Protein AF-A0A920BFL9-F1 (afdb_monomer_lite)

Structure (mmCIF, N/CA/C/O backbone):
data_AF-A0A920BFL9-F1
#
_entry.id   AF-A0A920BFL9-F1
#
loop_
_atom_site.group_PDB
_atom_site.id
_atom_site.type_symbol
_atom_site.label_atom_id
_atom_site.label_alt_id
_atom_site.label_comp_id
_atom_site.label_asym_id
_atom_site.label_entity_id
_atom_site.label_seq_id
_atom_site.pdbx_PDB_ins_code
_atom_site.Cartn_x
_atom_site.Cartn_y
_atom_site.Cartn_z
_atom_site.occupancy
_atom_site.B_iso_or_equiv
_atom_site.auth_seq_id
_atom_site.auth_comp_id
_atom_site.auth_asym_id
_atom_site.auth_atom_id
_atom_site.pdbx_PDB_model_num
ATOM 1 N N . MET A 1 1 ? -16.094 -5.055 27.980 1.00 75.19 1 MET A N 1
ATOM 2 C CA . MET A 1 1 ? -14.931 -4.932 27.079 1.00 75.19 1 MET A CA 1
ATOM 3 C C . MET A 1 1 ? -13.680 -5.242 27.867 1.00 75.19 1 MET A C 1
ATOM 5 O O . MET A 1 1 ? -13.611 -4.872 29.035 1.00 75.19 1 MET A O 1
ATOM 9 N N . LYS A 1 2 ? -12.734 -5.948 27.260 1.00 81.06 2 LYS A N 1
ATOM 10 C CA . LYS A 1 2 ? -11.501 -6.384 27.909 1.00 81.06 2 LYS A CA 1
ATOM 11 C C . LYS A 1 2 ? -10.325 -5.984 27.025 1.00 81.06 2 LYS A C 1
ATOM 13 O O . LYS A 1 2 ? -10.434 -6.111 25.811 1.00 81.06 2 LYS A O 1
ATOM 18 N N . ASP A 1 3 ? -9.263 -5.494 27.647 1.00 81.44 3 ASP A N 1
ATOM 19 C CA . ASP A 1 3 ? -7.947 -5.331 27.034 1.00 81.44 3 ASP A CA 1
ATOM 20 C C . ASP A 1 3 ? -6.947 -6.304 27.694 1.00 81.44 3 ASP A C 1
ATOM 22 O O . ASP A 1 3 ? -7.328 -7.149 28.513 1.00 81.44 3 ASP A O 1
ATOM 26 N N . ASP A 1 4 ? -5.664 -6.189 27.351 1.00 75.94 4 ASP A N 1
ATOM 27 C CA . ASP A 1 4 ? -4.599 -7.062 27.864 1.00 75.94 4 ASP A CA 1
ATOM 28 C C . ASP A 1 4 ? -4.472 -7.075 29.396 1.00 75.94 4 ASP A C 1
ATOM 30 O O . ASP A 1 4 ? -3.971 -8.046 29.969 1.00 75.94 4 ASP A O 1
ATOM 34 N N . ARG A 1 5 ? -4.880 -6.002 30.085 1.00 78.44 5 ARG A N 1
ATOM 35 C CA . ARG A 1 5 ? -4.600 -5.793 31.518 1.00 78.44 5 ARG A CA 1
ATOM 36 C C . ARG A 1 5 ? -5.838 -5.517 32.363 1.00 78.44 5 ARG A C 1
ATOM 38 O O . ARG A 1 5 ? -5.756 -5.591 33.587 1.00 78.44 5 ARG A O 1
ATOM 45 N N . SER A 1 6 ? -6.963 -5.188 31.744 1.00 83.00 6 SER A N 1
ATOM 46 C CA . SER A 1 6 ? -8.119 -4.592 32.403 1.00 83.00 6 SER A CA 1
ATOM 47 C C . SER A 1 6 ? -9.428 -4.995 31.736 1.00 83.00 6 SER A C 1
ATOM 49 O O . SER A 1 6 ? -9.507 -5.394 30.576 1.00 83.00 6 SER A O 1
ATOM 51 N N . THR A 1 7 ? -10.512 -4.890 32.498 1.00 86.38 7 THR A N 1
ATOM 52 C CA . THR A 1 7 ? -11.875 -5.064 31.991 1.00 86.38 7 THR A CA 1
ATOM 53 C C . THR A 1 7 ? -12.696 -3.842 32.365 1.00 86.38 7 THR A C 1
ATOM 55 O O . THR A 1 7 ? -12.700 -3.424 33.521 1.00 86.38 7 THR A O 1
ATOM 58 N N . LEU A 1 8 ? -13.410 -3.285 31.388 1.00 87.06 8 LEU A N 1
ATOM 59 C CA . LEU A 1 8 ? -14.319 -2.158 31.560 1.00 87.06 8 LEU A CA 1
ATOM 60 C C . LEU A 1 8 ? -15.739 -2.573 31.161 1.00 87.06 8 LEU A C 1
ATOM 62 O O . LEU A 1 8 ? -15.966 -3.163 30.096 1.00 87.06 8 LEU A O 1
ATOM 66 N N . ALA A 1 9 ? -16.709 -2.250 32.014 1.00 87.81 9 ALA A N 1
ATOM 67 C CA . ALA A 1 9 ? -18.117 -2.431 31.694 1.00 87.81 9 ALA A CA 1
ATOM 68 C C . ALA A 1 9 ? -18.507 -1.496 30.541 1.00 87.81 9 ALA A C 1
ATOM 70 O O . ALA A 1 9 ? -18.211 -0.303 30.572 1.00 87.81 9 ALA A O 1
ATOM 71 N N . ALA A 1 10 ? -19.174 -2.037 29.526 1.00 89.56 10 ALA A N 1
ATOM 72 C CA . ALA A 1 10 ? -19.658 -1.277 28.382 1.00 89.56 10 ALA A CA 1
ATOM 73 C C . ALA A 1 10 ? -21.170 -1.461 28.270 1.00 89.56 10 ALA A C 1
ATOM 75 O O . ALA A 1 10 ? -21.663 -2.586 28.336 1.00 89.56 10 ALA A O 1
ATOM 76 N N . VAL A 1 11 ? -21.894 -0.357 28.118 1.00 89.75 11 VAL A N 1
ATOM 77 C CA . VAL A 1 11 ? -23.347 -0.333 27.949 1.00 89.75 11 VAL A CA 1
ATOM 78 C C . VAL A 1 11 ? -23.647 0.252 26.579 1.00 89.75 11 VAL A C 1
ATOM 80 O O . VAL A 1 11 ? -23.218 1.363 26.272 1.00 89.75 11 VAL A O 1
ATOM 83 N N . CYS A 1 12 ? -24.397 -0.478 25.759 1.00 89.88 12 CYS A N 1
ATOM 84 C CA . CYS A 1 12 ? -24.913 0.023 24.492 1.00 89.88 12 CYS A CA 1
ATOM 85 C C . CYS A 1 12 ? -26.441 0.041 24.556 1.00 89.88 12 CYS A C 1
ATOM 87 O O . CYS A 1 12 ? -27.077 -0.982 24.810 1.00 89.88 12 CYS A O 1
ATOM 89 N N . TRP A 1 13 ? -27.039 1.217 24.371 1.00 89.69 13 TRP A N 1
ATOM 90 C CA . TRP A 1 13 ? -28.493 1.359 24.374 1.00 89.69 13 TRP A CA 1
ATOM 91 C C . TRP A 1 13 ? -29.087 0.802 23.087 1.00 89.69 13 TRP A C 1
ATOM 93 O O . TRP A 1 13 ? -28.501 0.955 22.020 1.00 89.69 13 TRP A O 1
ATOM 103 N N . LYS A 1 14 ? -30.294 0.233 23.166 1.00 86.31 14 LYS A N 1
ATOM 104 C CA . LYS A 1 14 ? -30.980 -0.414 22.035 1.00 86.31 14 LYS A CA 1
ATOM 105 C C . LYS A 1 14 ? -31.018 0.445 20.760 1.00 86.31 14 LYS A C 1
ATOM 107 O O . LYS A 1 14 ? -30.784 -0.072 19.675 1.00 86.31 14 LYS A O 1
ATOM 112 N N . THR A 1 15 ? -31.264 1.750 20.895 1.00 87.81 15 THR A N 1
ATOM 113 C CA . THR A 1 15 ? -31.290 2.704 19.772 1.00 87.81 15 THR A CA 1
ATOM 114 C C . THR A 1 15 ? -29.932 2.852 19.087 1.00 87.81 15 THR A C 1
ATOM 116 O O . THR A 1 15 ? -29.870 3.001 17.874 1.00 87.81 15 THR A O 1
ATOM 119 N N . VAL A 1 16 ? -28.843 2.807 19.856 1.00 85.56 16 VAL A N 1
ATOM 120 C CA . VAL A 1 16 ? -27.480 2.876 19.318 1.00 85.56 16 VAL A CA 1
ATOM 121 C C . VAL A 1 16 ? -27.086 1.523 18.737 1.00 85.56 16 VAL A C 1
ATOM 123 O O . VAL A 1 16 ? -26.610 1.478 17.612 1.00 85.56 16 VAL A O 1
ATOM 126 N N . ALA A 1 17 ? -27.358 0.427 19.452 1.00 85.69 17 ALA A N 1
ATOM 127 C CA . ALA A 1 17 ? -27.026 -0.936 19.037 1.00 85.6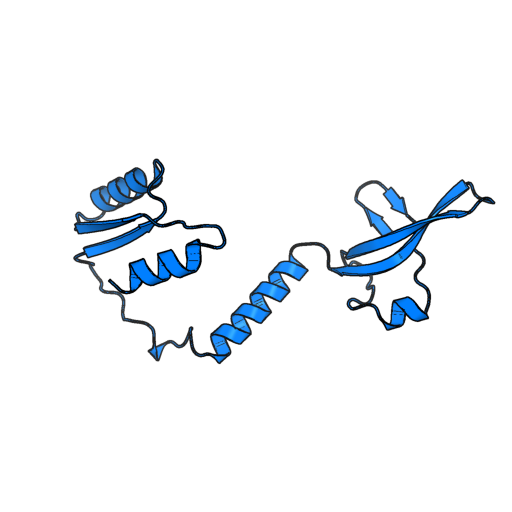9 17 ALA A CA 1
ATOM 128 C C . ALA A 1 17 ? -27.602 -1.297 17.655 1.00 85.69 17 ALA A C 1
ATOM 130 O O . ALA A 1 17 ? -26.909 -1.889 16.831 1.00 85.69 17 ALA A O 1
ATOM 131 N N . GLY A 1 18 ? -28.846 -0.887 17.375 1.00 84.56 18 GLY A N 1
ATOM 132 C CA . GLY A 1 18 ? -29.476 -1.098 16.067 1.00 84.56 18 GLY A CA 1
ATOM 133 C C . GLY A 1 18 ? -28.848 -0.296 14.920 1.00 84.56 18 GLY A C 1
ATOM 134 O O . GLY A 1 18 ? -28.985 -0.689 13.768 1.00 84.56 18 GLY A O 1
ATOM 135 N N . ASN A 1 19 ? -28.139 0.791 15.232 1.00 83.69 19 ASN A N 1
ATOM 136 C CA . ASN A 1 19 ? -27.484 1.671 14.263 1.00 83.69 19 ASN A CA 1
ATOM 137 C C . ASN A 1 19 ? -25.959 1.471 14.207 1.00 83.69 19 ASN A C 1
ATOM 139 O O . ASN A 1 19 ? -25.271 2.219 13.512 1.00 83.69 19 ASN A O 1
ATOM 143 N N . LEU A 1 20 ? -25.406 0.501 14.944 1.00 83.31 20 LEU A N 1
ATOM 144 C CA . LEU A 1 20 ? -23.982 0.199 14.869 1.00 83.31 20 LEU A CA 1
ATOM 145 C C . LEU A 1 20 ? -23.649 -0.422 13.510 1.00 83.31 20 LEU A C 1
ATOM 147 O O . LEU A 1 20 ? -24.278 -1.386 13.077 1.00 83.31 20 LEU A O 1
ATOM 151 N N . VAL A 1 21 ? -22.602 0.105 12.876 1.00 78.12 21 VAL A N 1
ATOM 152 C CA . VAL A 1 21 ? -22.030 -0.437 11.631 1.00 78.12 21 VAL A CA 1
ATOM 153 C C . VAL A 1 21 ? -21.474 -1.849 11.849 1.00 78.12 21 VAL A C 1
ATOM 155 O O . VAL A 1 21 ? -21.453 -2.667 10.932 1.00 78.12 21 VAL A O 1
ATOM 158 N N . VAL A 1 22 ? -21.032 -2.133 13.074 1.00 79.56 22 VAL A N 1
ATOM 159 C CA . VAL A 1 22 ? -20.452 -3.406 13.494 1.00 79.56 22 VAL A CA 1
ATOM 160 C C . VAL A 1 22 ? -21.254 -3.922 14.678 1.00 79.56 22 VAL A C 1
ATOM 162 O O . VAL A 1 22 ? -21.352 -3.249 15.704 1.00 79.56 22 VAL A O 1
ATOM 165 N N . GLN A 1 23 ? -21.836 -5.110 14.534 1.00 83.00 23 GLN A N 1
ATOM 166 C CA . GLN A 1 23 ? -22.521 -5.771 15.638 1.00 83.00 23 GLN A CA 1
ATOM 167 C C . GLN A 1 23 ? -21.483 -6.431 16.558 1.00 83.00 23 GLN A C 1
ATOM 169 O O . GLN A 1 23 ? -20.552 -7.063 16.059 1.00 83.00 23 GLN A O 1
ATOM 174 N N . PRO A 1 24 ? -21.595 -6.265 17.887 1.00 81.12 24 PRO A N 1
ATOM 175 C CA . PRO A 1 24 ? -20.652 -6.860 18.821 1.00 81.12 24 PRO A CA 1
ATOM 176 C C . PRO A 1 24 ? -20.808 -8.385 18.842 1.00 81.12 24 PRO A C 1
ATOM 178 O O . PRO A 1 24 ? -21.863 -8.899 19.212 1.00 81.12 24 PRO A O 1
ATOM 181 N N . GLU A 1 25 ? -19.736 -9.094 18.499 1.00 81.00 25 GLU A N 1
ATOM 182 C CA . GLU A 1 25 ? -19.624 -10.553 18.591 1.00 81.00 25 GLU A CA 1
ATOM 183 C C . GLU A 1 25 ? -18.544 -10.946 19.607 1.00 81.00 25 GLU A C 1
ATOM 185 O O . GLU A 1 25 ? -17.594 -10.198 19.861 1.00 81.00 25 GLU A O 1
ATOM 190 N N . GLU A 1 26 ? -18.693 -12.116 20.230 1.00 78.19 26 GLU A N 1
ATOM 191 C CA . GLU A 1 26 ? -17.700 -12.616 21.181 1.00 78.19 26 GLU A CA 1
ATOM 192 C C . GLU A 1 26 ? -16.366 -12.884 20.467 1.00 78.19 26 GLU A C 1
ATOM 194 O O . GLU A 1 26 ? -16.320 -13.539 19.431 1.00 78.19 26 GLU A O 1
ATOM 199 N N . GLY A 1 27 ? -15.272 -12.347 21.016 1.00 74.62 27 GLY A N 1
ATOM 200 C CA . GLY A 1 27 ? -13.939 -12.437 20.412 1.00 74.62 27 GLY A CA 1
ATOM 201 C C . GLY A 1 27 ? -13.633 -11.376 19.349 1.00 74.62 27 GLY A C 1
ATOM 202 O O . GLY A 1 27 ? -12.504 -11.335 18.865 1.00 74.62 27 GLY A O 1
ATOM 203 N N . LEU A 1 28 ? -14.582 -10.494 19.012 1.00 79.50 28 LEU A N 1
ATOM 204 C CA . LEU A 1 28 ? -14.347 -9.409 18.062 1.00 79.50 28 LEU A CA 1
ATOM 205 C C . LEU A 1 28 ? -13.530 -8.280 18.701 1.00 79.50 28 LEU A C 1
ATOM 207 O O . LEU A 1 28 ? -13.924 -7.692 19.713 1.00 79.50 28 LEU A O 1
ATOM 211 N N . GLU A 1 29 ? -12.407 -7.941 18.075 1.00 81.06 29 GLU A N 1
ATOM 212 C CA . GLU A 1 29 ? -11.609 -6.782 18.456 1.00 81.06 29 GLU A CA 1
ATOM 213 C C . GLU A 1 29 ? -12.266 -5.514 17.899 1.00 81.06 29 GLU A C 1
ATOM 215 O O . GLU A 1 29 ? -12.552 -5.419 16.703 1.00 81.06 29 GLU A O 1
ATOM 220 N N . VAL A 1 30 ? -12.558 -4.542 18.766 1.00 84.44 30 VAL A N 1
ATOM 221 C CA . VAL A 1 30 ? -13.318 -3.341 18.391 1.00 84.44 30 VAL A CA 1
ATOM 222 C C . VAL A 1 30 ? -12.758 -2.073 19.019 1.00 84.44 30 VAL A C 1
ATOM 224 O O . VAL A 1 30 ? -12.333 -2.061 20.175 1.00 84.44 30 VAL A O 1
ATOM 227 N N . ILE A 1 31 ? -12.828 -0.975 18.270 1.00 86.00 31 ILE A N 1
ATOM 228 C CA . ILE A 1 31 ? -12.682 0.382 18.788 1.00 86.00 31 ILE A CA 1
ATOM 229 C C . ILE A 1 31 ? -14.087 0.870 19.138 1.00 86.00 31 ILE A C 1
ATOM 231 O O . ILE A 1 31 ? -14.918 1.093 18.257 1.00 86.00 31 ILE A O 1
ATOM 235 N N . ALA A 1 32 ? -14.364 1.030 20.432 1.00 87.56 32 ALA A N 1
ATOM 236 C CA . ALA A 1 32 ? -15.622 1.594 20.910 1.00 87.56 32 ALA A CA 1
ATOM 237 C C . ALA A 1 32 ? -15.409 3.033 21.393 1.00 87.56 32 ALA A C 1
ATOM 239 O O . ALA A 1 32 ? -14.574 3.290 22.260 1.00 87.56 32 ALA A O 1
ATOM 240 N N . SER A 1 33 ? -16.199 3.961 20.858 1.00 89.31 33 SER A N 1
ATOM 241 C CA . SER A 1 33 ? -16.210 5.372 21.255 1.00 89.31 33 SER A CA 1
ATOM 242 C C . SER A 1 33 ? -17.490 5.686 22.019 1.00 89.31 33 SER A C 1
ATOM 244 O O . SER A 1 33 ? -18.559 5.152 21.711 1.00 89.31 33 SER A O 1
ATOM 246 N N . GLY A 1 34 ? -17.395 6.535 23.040 1.00 90.81 34 GLY A N 1
ATOM 247 C CA . GLY A 1 34 ? -18.526 6.803 23.916 1.00 90.81 34 GLY A CA 1
ATOM 248 C C . GLY A 1 34 ? -18.191 7.664 25.125 1.00 90.81 34 GLY A C 1
ATOM 249 O O . GLY A 1 34 ? -17.090 8.200 25.252 1.00 90.81 34 GLY A O 1
ATOM 250 N N . ARG A 1 35 ? -19.158 7.790 26.037 1.00 89.94 35 ARG A N 1
ATOM 251 C CA . ARG A 1 35 ? -19.013 8.586 27.263 1.00 89.94 35 ARG A CA 1
ATOM 252 C C . ARG A 1 35 ? -18.673 7.696 28.453 1.00 89.94 35 ARG A C 1
ATOM 254 O O . ARG A 1 35 ? -19.438 6.792 28.789 1.00 89.94 35 ARG A O 1
ATOM 261 N N . LEU A 1 36 ? -17.575 8.000 29.144 1.00 88.56 36 LEU A N 1
ATOM 262 C CA . LEU A 1 36 ? -17.259 7.370 30.424 1.00 88.56 36 LEU A CA 1
ATOM 263 C C . LEU A 1 36 ? -18.198 7.906 31.514 1.00 88.56 36 LEU A C 1
ATOM 265 O O . LEU A 1 36 ? -18.383 9.114 31.656 1.00 88.56 36 LEU A O 1
ATOM 269 N N . THR A 1 37 ? -18.810 7.001 32.267 1.00 85.00 37 THR A N 1
ATOM 270 C CA . THR A 1 37 ? -19.750 7.305 33.347 1.00 85.00 37 THR A CA 1
ATOM 271 C C . THR A 1 37 ? -19.377 6.491 34.581 1.00 85.00 37 THR A C 1
ATOM 273 O O . THR A 1 37 ? -18.882 5.369 34.477 1.00 85.00 37 THR A O 1
ATOM 276 N N . THR A 1 38 ? -19.610 7.052 35.761 1.00 83.44 38 THR A N 1
ATOM 277 C CA . THR A 1 38 ? -19.395 6.378 37.042 1.00 83.44 38 THR A CA 1
ATOM 278 C C . THR A 1 38 ? -20.720 5.898 37.614 1.00 83.44 38 THR A C 1
ATOM 280 O O . THR A 1 38 ? -21.709 6.631 37.637 1.00 83.44 38 THR A O 1
ATOM 283 N N . PHE A 1 39 ? -20.750 4.660 38.103 1.00 73.25 39 PHE A N 1
ATOM 284 C CA . PHE A 1 39 ? -21.882 4.160 38.875 1.00 73.25 39 PHE A CA 1
ATOM 285 C C . PHE A 1 39 ? -21.619 4.434 40.357 1.00 73.25 39 PHE A C 1
ATOM 287 O O . PHE A 1 39 ? -20.902 3.682 41.024 1.00 73.25 39 PHE A O 1
ATOM 294 N N . ALA A 1 40 ? -22.167 5.546 40.856 1.00 68.31 40 ALA A N 1
ATOM 295 C CA . ALA A 1 40 ? -21.853 6.102 42.175 1.00 68.31 40 ALA A CA 1
ATOM 296 C C . ALA A 1 40 ? -22.045 5.110 43.339 1.00 68.31 40 ALA A C 1
ATOM 298 O O . ALA A 1 40 ? -21.305 5.167 44.312 1.00 68.31 40 ALA A O 1
ATOM 299 N N . GLY A 1 41 ? -22.979 4.159 43.224 1.00 70.00 41 GLY A N 1
ATOM 300 C CA . GLY A 1 41 ? -23.234 3.159 44.268 1.00 70.00 41 GLY A CA 1
ATOM 301 C C . GLY A 1 41 ? -22.192 2.039 44.383 1.00 70.00 41 GLY A C 1
ATOM 302 O O . GLY A 1 41 ? -22.227 1.292 45.354 1.00 70.00 41 GLY A O 1
ATOM 303 N N . GLN A 1 42 ? -21.287 1.879 43.410 1.00 72.88 42 GLN A N 1
ATOM 304 C CA . GLN A 1 42 ? -20.281 0.801 43.414 1.00 72.88 42 GLN A CA 1
ATOM 305 C C . GLN A 1 42 ? -18.858 1.277 43.085 1.00 72.88 42 GLN A C 1
ATOM 307 O O . GLN A 1 42 ? -17.972 0.439 42.936 1.00 72.88 42 GLN A O 1
ATOM 312 N N . SER A 1 43 ? -18.624 2.587 42.928 1.00 77.31 43 SER A N 1
ATOM 313 C CA . SER A 1 43 ? -17.325 3.156 42.514 1.00 77.31 43 SER A CA 1
ATOM 314 C C . SER A 1 43 ? -16.730 2.497 41.259 1.00 77.31 43 SER A C 1
ATOM 316 O O . SER A 1 43 ? -15.514 2.400 41.107 1.00 77.31 43 SER A O 1
ATOM 318 N N . LYS A 1 44 ? -17.589 2.022 40.348 1.00 80.44 44 LYS A N 1
ATOM 319 C CA . LYS A 1 44 ? -17.184 1.379 39.093 1.00 80.44 44 LYS A CA 1
ATOM 320 C C . LYS A 1 44 ? -17.316 2.349 37.928 1.00 80.44 44 LYS A C 1
ATOM 322 O O . LYS A 1 44 ? -18.285 3.107 37.841 1.00 80.44 44 LYS A O 1
ATOM 327 N N . TYR A 1 45 ? -16.355 2.272 37.016 1.00 85.19 45 TYR A N 1
ATOM 328 C CA . TYR A 1 45 ? -16.394 2.968 35.737 1.00 85.19 45 TYR A CA 1
ATOM 329 C C . TYR A 1 45 ? -17.093 2.101 34.690 1.00 85.19 45 TYR A C 1
ATOM 331 O O . TYR A 1 45 ? -16.892 0.886 34.635 1.00 85.19 45 TYR A O 1
ATOM 339 N N . GLN A 1 46 ? -17.900 2.738 33.847 1.00 89.06 46 GLN A N 1
ATOM 340 C CA . GLN A 1 46 ? -18.503 2.121 32.674 1.00 89.06 46 GLN A CA 1
ATOM 341 C C . GLN A 1 46 ? -18.461 3.085 31.491 1.00 89.06 46 GLN A C 1
ATOM 343 O O . GLN A 1 46 ? -18.546 4.300 31.669 1.00 89.06 46 GLN A O 1
ATOM 348 N N . ILE A 1 47 ? -18.367 2.558 30.277 1.00 90.25 47 ILE A N 1
ATOM 349 C CA . ILE A 1 47 ? -18.509 3.347 29.052 1.00 90.25 47 ILE A CA 1
ATOM 350 C C . ILE A 1 47 ? -19.908 3.157 28.469 1.00 90.25 47 ILE A C 1
ATOM 352 O O . ILE A 1 47 ? -20.382 2.033 28.316 1.00 90.25 47 ILE A O 1
ATOM 356 N N . VAL A 1 48 ? -20.576 4.259 28.140 1.00 91.62 48 VAL A N 1
ATOM 357 C CA . VAL A 1 48 ? -21.790 4.245 27.320 1.00 91.62 48 VAL A CA 1
ATOM 358 C C . VAL A 1 48 ? -21.356 4.385 25.868 1.00 91.62 48 VAL A C 1
ATOM 360 O O . VAL A 1 48 ? -20.911 5.460 25.463 1.00 91.62 48 VAL A O 1
ATOM 363 N N . VAL A 1 49 ? -21.442 3.293 25.112 1.00 91.56 49 VAL A N 1
ATOM 364 C CA . VAL A 1 49 ? -20.976 3.205 23.723 1.00 91.56 49 VAL A CA 1
ATOM 365 C C . VAL A 1 49 ? -21.926 3.975 22.808 1.00 91.56 49 VAL A C 1
ATOM 367 O O . VAL A 1 49 ? -23.134 3.735 22.831 1.00 91.56 49 VAL A O 1
ATOM 370 N N . SER A 1 50 ? -21.374 4.877 21.998 1.00 89.44 50 SER A N 1
ATOM 371 C CA . SER A 1 50 ? -22.090 5.621 20.954 1.00 89.44 50 SER A CA 1
ATOM 372 C C . SER A 1 50 ? -21.716 5.174 19.538 1.00 89.44 50 SER A C 1
ATOM 374 O O . SER A 1 50 ? -22.538 5.300 18.639 1.00 89.44 50 SER A O 1
ATOM 376 N N . GLN A 1 51 ? -20.502 4.652 19.336 1.00 85.69 51 GLN A N 1
ATOM 377 C CA . GLN A 1 51 ? -20.012 4.156 18.045 1.00 85.69 51 GLN A CA 1
ATOM 378 C C . GLN A 1 51 ? -19.067 2.971 18.262 1.00 85.69 51 GLN A C 1
ATOM 380 O O . GLN A 1 51 ? -18.362 2.916 19.272 1.00 85.69 51 GLN A O 1
ATOM 385 N N . MET A 1 52 ? -19.059 2.031 17.317 1.00 87.25 52 MET A N 1
ATOM 386 C CA . MET A 1 52 ? -18.204 0.849 17.343 1.00 87.25 52 MET A CA 1
ATOM 387 C C . MET A 1 52 ? -17.700 0.530 15.938 1.00 87.25 52 MET A C 1
ATOM 389 O O . MET A 1 52 ? -18.482 0.515 14.986 1.00 87.25 52 MET A O 1
ATOM 393 N N . GLU A 1 53 ? -16.405 0.259 15.834 1.00 82.69 53 GLU A N 1
ATOM 394 C CA . GLU A 1 53 ? -15.719 -0.131 14.602 1.00 82.69 53 GLU A CA 1
ATOM 395 C C . GLU A 1 53 ? -14.813 -1.331 14.887 1.00 82.69 53 GLU A C 1
ATOM 397 O O . GLU A 1 53 ? -14.367 -1.509 16.018 1.00 82.69 53 GLU A O 1
ATOM 402 N N . ILE A 1 54 ? -14.539 -2.168 13.884 1.00 80.06 54 ILE A N 1
ATOM 403 C CA . ILE A 1 54 ? -13.613 -3.300 14.036 1.00 80.06 54 ILE A CA 1
ATOM 404 C C . ILE A 1 54 ? -12.206 -2.737 14.268 1.00 80.06 54 ILE A C 1
ATOM 406 O O . ILE A 1 54 ? -11.725 -1.930 13.472 1.00 80.06 54 ILE A O 1
ATOM 410 N N . ALA A 1 55 ? -11.559 -3.154 15.354 1.00 73.06 55 ALA A N 1
ATOM 411 C CA . ALA A 1 55 ? -10.157 -2.863 15.609 1.00 73.06 55 ALA A CA 1
ATOM 412 C C . ALA A 1 55 ? -9.266 -3.830 14.818 1.00 73.06 55 ALA A C 1
ATOM 414 O O . ALA A 1 55 ? -9.639 -4.972 14.555 1.00 73.06 55 ALA A O 1
ATOM 415 N N . GLY A 1 56 ? -8.070 -3.366 14.459 1.00 68.19 56 GLY A N 1
ATOM 416 C CA . GLY A 1 56 ? -6.998 -4.224 13.958 1.00 68.19 56 GLY A CA 1
ATOM 417 C C . GLY A 1 56 ? -6.948 -4.424 12.440 1.00 68.19 56 GLY A C 1
ATOM 418 O O . GLY A 1 56 ? -7.578 -3.714 11.650 1.00 68.19 56 GLY A O 1
ATOM 419 N N . GLU A 1 57 ? -6.140 -5.409 12.036 1.00 59.50 57 GLU A N 1
ATOM 42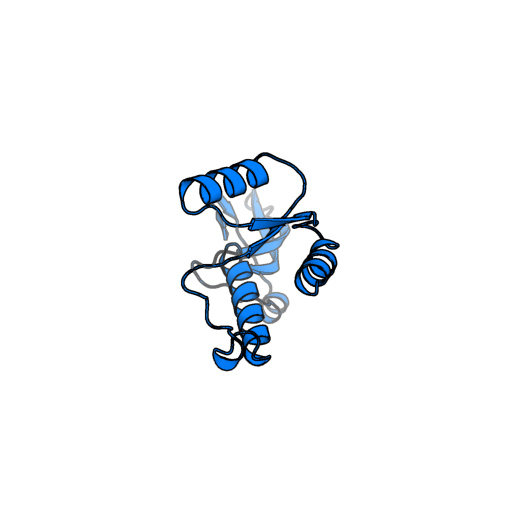0 C CA . GLU A 1 57 ? -5.827 -5.757 10.642 1.00 59.50 57 GLU A CA 1
ATOM 421 C C . GLU A 1 57 ? -7.076 -6.059 9.802 1.00 59.50 57 GLU A C 1
ATOM 423 O O . GLU A 1 57 ? -7.067 -5.818 8.599 1.00 59.50 57 GLU A O 1
ATOM 428 N N . GLY A 1 58 ? -8.174 -6.509 10.420 1.00 65.62 58 GLY A N 1
ATOM 429 C CA . GLY A 1 58 ? -9.418 -6.861 9.730 1.00 65.62 58 GLY A CA 1
ATOM 430 C C . GLY A 1 58 ? -10.104 -5.684 9.028 1.00 65.62 58 GLY A C 1
ATOM 431 O O . GLY A 1 58 ? -10.626 -5.853 7.927 1.00 65.62 58 GLY A O 1
ATOM 432 N N . ALA A 1 59 ? -10.067 -4.475 9.601 1.00 67.75 59 ALA A N 1
ATOM 433 C CA . ALA A 1 59 ? -10.635 -3.287 8.955 1.00 67.75 59 ALA A CA 1
ATOM 434 C C . ALA A 1 59 ? -9.805 -2.857 7.734 1.00 67.75 59 ALA A C 1
ATOM 436 O O . ALA A 1 59 ? -10.358 -2.548 6.675 1.00 67.75 59 ALA A O 1
ATOM 437 N N . LEU A 1 60 ? -8.475 -2.903 7.858 1.00 71.69 60 LEU A N 1
ATOM 438 C CA . LEU A 1 60 ? -7.553 -2.604 6.763 1.00 71.69 60 LEU A CA 1
ATOM 439 C C . LEU A 1 60 ? -7.628 -3.673 5.663 1.00 71.69 60 LEU A C 1
ATOM 441 O O . LEU A 1 60 ? -7.653 -3.337 4.480 1.00 71.69 60 LEU A O 1
ATOM 445 N N . LEU A 1 61 ? -7.719 -4.949 6.044 1.00 78.75 61 LEU A N 1
ATOM 446 C CA . LEU A 1 61 ? -7.877 -6.075 5.129 1.00 78.75 61 LEU A CA 1
ATOM 447 C C . LEU A 1 61 ? -9.202 -5.979 4.372 1.00 78.75 61 LEU A C 1
ATOM 449 O O . LEU A 1 61 ? -9.211 -6.130 3.156 1.00 78.75 61 LEU A O 1
ATOM 453 N N . LYS A 1 62 ? -10.299 -5.633 5.054 1.00 77.94 62 LYS A N 1
ATOM 454 C CA . LYS A 1 62 ? -11.599 -5.402 4.413 1.00 77.94 62 LYS A CA 1
ATOM 455 C C . LYS A 1 62 ? -11.532 -4.259 3.398 1.00 77.94 62 LYS A C 1
ATOM 457 O O . LYS A 1 62 ? -12.010 -4.415 2.277 1.00 77.94 62 LYS A O 1
ATOM 462 N N . GLN A 1 63 ? -10.891 -3.139 3.746 1.00 80.69 63 GLN A N 1
ATOM 463 C CA . GLN A 1 63 ? -10.670 -2.034 2.804 1.00 80.69 63 GLN A CA 1
ATOM 464 C C . GLN A 1 63 ? -9.793 -2.452 1.613 1.00 80.69 63 GLN A C 1
ATOM 466 O O . GLN A 1 63 ? -10.063 -2.056 0.476 1.00 80.69 63 GLN A O 1
ATOM 471 N N . LEU A 1 64 ? -8.755 -3.259 1.852 1.00 85.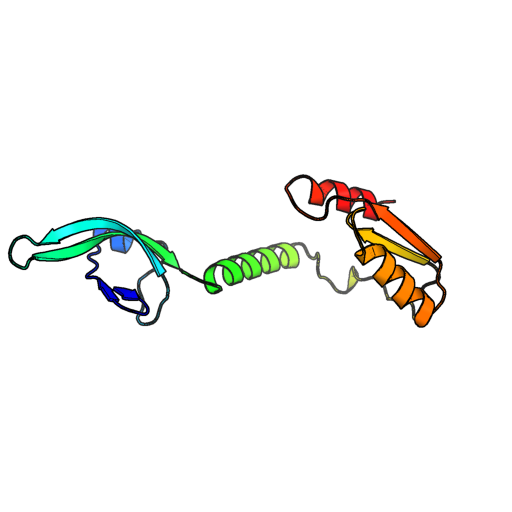44 64 LEU A N 1
ATOM 472 C CA . LEU A 1 64 ? -7.880 -3.797 0.811 1.00 85.44 64 LEU A CA 1
ATOM 473 C C . LEU A 1 64 ? -8.646 -4.732 -0.135 1.00 85.44 64 LEU A C 1
ATOM 475 O O . LEU A 1 64 ? -8.510 -4.610 -1.352 1.00 85.44 64 LEU A O 1
ATOM 479 N N . GLU A 1 65 ? -9.449 -5.648 0.404 1.00 88.06 65 GLU A N 1
ATOM 480 C CA . GLU A 1 65 ? -10.273 -6.577 -0.372 1.00 88.06 65 GLU A CA 1
ATOM 481 C C . GLU A 1 65 ? -11.333 -5.846 -1.191 1.00 88.06 65 GLU A C 1
ATOM 483 O O . GLU A 1 65 ? -11.506 -6.147 -2.373 1.00 88.06 65 GLU A O 1
ATOM 488 N N . GLU A 1 66 ? -11.996 -4.849 -0.606 1.00 89.56 66 GLU A N 1
ATOM 489 C CA . GLU A 1 66 ? -12.987 -4.034 -1.304 1.00 89.56 66 GLU A CA 1
ATOM 490 C C . GLU A 1 66 ? -12.352 -3.267 -2.472 1.00 89.56 66 GLU A C 1
ATOM 492 O O . GLU A 1 66 ? -12.8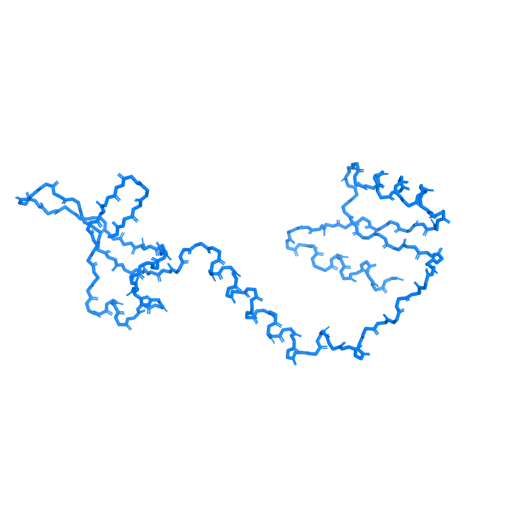28 -3.366 -3.607 1.00 89.56 66 GLU A O 1
ATOM 497 N N . ARG A 1 67 ? -11.208 -2.606 -2.241 1.00 90.12 67 ARG A N 1
ATOM 498 C CA . ARG A 1 67 ? -10.423 -1.958 -3.307 1.00 90.12 67 ARG A CA 1
ATOM 499 C C . ARG A 1 67 ? -9.981 -2.951 -4.373 1.00 90.12 67 ARG A C 1
ATOM 501 O O . ARG A 1 67 ? -10.096 -2.671 -5.563 1.00 90.12 67 ARG A O 1
ATOM 508 N N . ARG A 1 68 ? -9.470 -4.115 -3.968 1.00 89.25 68 ARG A N 1
ATOM 509 C CA . ARG A 1 68 ? -9.022 -5.155 -4.900 1.00 89.25 68 ARG A CA 1
ATOM 510 C C . ARG A 1 68 ? -10.179 -5.638 -5.764 1.00 89.25 68 ARG A C 1
ATOM 512 O O . ARG A 1 68 ? -9.985 -5.808 -6.963 1.00 89.25 68 ARG A O 1
ATOM 519 N N . ARG A 1 69 ? -11.366 -5.837 -5.187 1.00 89.94 69 ARG A N 1
ATOM 520 C CA . ARG A 1 69 ? -12.567 -6.252 -5.919 1.00 89.94 69 ARG A CA 1
ATOM 521 C C . ARG A 1 69 ? -13.019 -5.183 -6.912 1.00 89.94 69 ARG A C 1
ATOM 523 O O . ARG A 1 69 ? -13.347 -5.538 -8.038 1.00 89.94 69 ARG A O 1
ATOM 530 N N . GLN A 1 70 ? -12.992 -3.907 -6.527 1.00 93.00 70 GLN A N 1
ATOM 531 C CA . GLN A 1 70 ? -13.301 -2.786 -7.425 1.00 93.00 70 GLN A CA 1
ATOM 532 C C . GLN A 1 70 ? -12.322 -2.733 -8.609 1.00 93.00 70 GLN A C 1
ATOM 534 O O . GLN A 1 70 ? -12.745 -2.824 -9.757 1.00 93.00 70 GLN A O 1
ATOM 539 N N . LEU A 1 71 ? -11.013 -2.721 -8.339 1.00 91.50 71 LEU A N 1
ATOM 540 C CA . LEU A 1 71 ? -9.979 -2.683 -9.384 1.00 91.50 71 LEU A CA 1
ATOM 541 C C . LEU A 1 71 ? -9.980 -3.948 -10.267 1.00 91.50 71 LEU A C 1
ATOM 543 O O . LEU A 1 71 ? -9.656 -3.885 -11.453 1.00 91.50 71 LEU A O 1
ATOM 547 N N . ALA A 1 72 ? -10.354 -5.104 -9.709 1.00 90.19 72 ALA A N 1
ATOM 548 C CA . ALA A 1 72 ? -10.552 -6.332 -10.475 1.00 90.19 72 ALA A CA 1
ATOM 549 C C . ALA A 1 72 ? -11.776 -6.243 -11.392 1.00 90.19 72 ALA A C 1
ATOM 551 O O . ALA A 1 72 ? -11.700 -6.689 -12.530 1.00 90.19 72 ALA A O 1
ATOM 552 N N . ALA A 1 73 ? -12.879 -5.650 -10.926 1.00 92.38 73 ALA A N 1
ATOM 553 C CA . ALA A 1 73 ? -14.073 -5.433 -11.742 1.00 92.38 73 ALA A CA 1
ATOM 554 C C . ALA A 1 73 ? -13.819 -4.451 -12.900 1.00 92.38 73 ALA A C 1
ATOM 556 O O . ALA A 1 73 ? -14.414 -4.594 -13.963 1.00 92.38 73 ALA A O 1
ATOM 557 N N . GLU A 1 74 ? -12.891 -3.506 -12.730 1.00 91.44 74 GLU A N 1
ATOM 558 C CA . GLU A 1 74 ? -12.376 -2.648 -13.809 1.00 91.44 74 GLU A CA 1
ATOM 559 C C . GLU A 1 74 ? -11.456 -3.392 -14.804 1.00 91.44 74 GLU A C 1
ATOM 561 O O . GLU A 1 74 ? -10.941 -2.792 -15.751 1.00 91.44 74 GLU A O 1
ATOM 566 N N . GLY A 1 75 ? -11.189 -4.685 -14.587 1.00 89.81 75 GLY A N 1
ATOM 567 C CA . GLY A 1 75 ? -10.311 -5.493 -15.434 1.00 89.81 75 GLY A CA 1
ATOM 568 C C . GLY A 1 75 ? -8.842 -5.070 -15.360 1.00 89.81 75 GLY A C 1
ATOM 569 O O . GLY A 1 75 ? -8.056 -5.359 -16.261 1.00 89.81 75 GLY A O 1
ATOM 570 N N . LEU A 1 76 ? -8.414 -4.339 -14.320 1.00 87.19 76 LEU A N 1
ATOM 571 C CA . LEU A 1 76 ? -7.017 -3.883 -14.192 1.00 87.19 76 LEU A CA 1
ATOM 572 C C . LEU A 1 76 ? -6.033 -5.028 -13.933 1.00 87.19 76 LEU A C 1
ATOM 574 O O . LEU A 1 76 ? -4.834 -4.873 -14.170 1.00 87.19 76 LEU A O 1
ATOM 578 N N . PHE A 1 77 ? -6.529 -6.181 -13.487 1.00 88.06 77 PHE A N 1
ATOM 579 C CA . PHE A 1 77 ? -5.716 -7.362 -13.193 1.00 88.06 77 PHE A CA 1
ATOM 580 C C . PHE A 1 77 ? -5.811 -8.468 -14.249 1.00 88.06 77 PHE A C 1
ATOM 582 O O . PHE A 1 77 ? -5.174 -9.513 -14.069 1.00 88.06 77 PHE A O 1
ATOM 589 N N . ASP A 1 78 ? -6.559 -8.241 -15.331 1.00 91.56 78 ASP A N 1
ATOM 590 C CA . ASP A 1 78 ? -6.797 -9.240 -16.369 1.00 91.56 78 ASP A CA 1
ATOM 591 C C . ASP A 1 78 ? -5.487 -9.715 -16.995 1.00 91.56 78 ASP A C 1
ATOM 593 O O . ASP A 1 78 ? -4.587 -8.928 -17.310 1.00 91.56 78 ASP A O 1
ATOM 597 N N . ALA A 1 79 ? -5.378 -11.032 -17.180 1.00 87.19 79 ALA A N 1
ATOM 598 C CA . ALA A 1 79 ? -4.185 -11.650 -17.748 1.00 87.19 79 ALA A CA 1
ATOM 599 C C . ALA A 1 79 ? -3.893 -11.125 -19.162 1.00 87.19 79 ALA A C 1
ATOM 601 O O . ALA A 1 79 ? -2.729 -10.918 -19.496 1.00 87.19 79 ALA A O 1
ATOM 602 N N . ASP A 1 80 ? -4.936 -10.813 -19.934 1.00 88.75 80 ASP A N 1
ATOM 603 C CA . ASP A 1 80 ? -4.832 -10.291 -21.301 1.00 88.75 80 ASP A CA 1
ATOM 604 C C . ASP A 1 80 ? -4.181 -8.900 -21.368 1.00 88.75 80 ASP A C 1
ATOM 606 O O . ASP A 1 80 ? -3.619 -8.516 -22.393 1.00 88.75 80 ASP A O 1
ATOM 610 N N . ARG A 1 81 ? -4.191 -8.143 -20.261 1.00 86.19 81 ARG A N 1
ATOM 611 C CA . ARG A 1 81 ? -3.500 -6.846 -20.156 1.00 86.19 81 ARG A CA 1
ATOM 612 C C . ARG A 1 81 ? -2.040 -6.981 -19.739 1.00 86.19 81 ARG A C 1
ATOM 614 O O . ARG A 1 81 ? -1.286 -6.006 -19.828 1.00 86.19 81 ARG A O 1
ATOM 621 N N . LYS A 1 82 ? -1.617 -8.154 -19.258 1.00 86.94 82 LYS A N 1
ATOM 622 C CA . LYS A 1 82 ? -0.237 -8.374 -18.821 1.00 86.94 82 LYS A CA 1
ATOM 623 C C . LYS A 1 82 ? 0.665 -8.571 -20.031 1.00 86.94 82 LYS A C 1
ATOM 625 O O . LYS A 1 82 ? 0.445 -9.429 -20.878 1.00 86.94 82 LYS A O 1
ATOM 630 N N . LYS A 1 83 ? 1.745 -7.793 -20.082 1.00 85.56 83 LYS A N 1
ATOM 631 C CA . LYS A 1 83 ? 2.804 -7.979 -21.075 1.00 85.56 83 LYS A CA 1
ATOM 632 C C . LYS A 1 83 ? 3.676 -9.165 -20.673 1.00 85.56 83 LYS A C 1
ATOM 634 O O . LYS A 1 83 ? 4.007 -9.333 -19.498 1.00 85.56 83 LYS A O 1
ATOM 639 N N . LYS A 1 84 ? 4.069 -9.977 -21.654 1.00 87.06 84 LYS A N 1
ATOM 640 C CA . LYS A 1 84 ? 4.986 -11.099 -21.436 1.00 87.06 84 LYS A CA 1
ATOM 641 C C . LYS A 1 84 ? 6.341 -10.552 -20.985 1.00 87.06 84 LYS A C 1
ATOM 643 O O . LYS A 1 84 ? 6.904 -9.682 -21.646 1.00 87.06 84 LYS A O 1
ATOM 648 N N . ILE A 1 85 ? 6.844 -11.045 -19.858 1.00 84.75 85 ILE A N 1
ATOM 649 C CA . ILE A 1 85 ? 8.133 -10.605 -19.323 1.00 84.75 85 ILE A CA 1
ATOM 650 C C . ILE A 1 85 ? 9.241 -11.235 -20.181 1.00 84.75 85 ILE A C 1
ATOM 652 O O . ILE A 1 85 ? 9.223 -12.454 -20.378 1.00 84.75 85 ILE A O 1
ATOM 656 N N . PRO A 1 86 ? 10.176 -10.438 -20.730 1.00 86.69 86 PRO A N 1
ATOM 657 C CA . PRO A 1 86 ? 11.295 -10.971 -21.497 1.00 86.69 86 PRO A CA 1
ATOM 658 C C . PRO A 1 86 ? 12.229 -11.785 -20.596 1.00 86.69 86 PRO A C 1
ATOM 660 O O . PRO A 1 86 ? 12.397 -11.476 -19.419 1.00 86.69 86 PRO A O 1
ATOM 663 N N . SER A 1 87 ? 12.874 -12.808 -21.160 1.00 85.50 87 SER A N 1
ATOM 664 C CA . SER A 1 87 ? 13.849 -13.637 -20.437 1.00 85.50 87 SER A CA 1
ATOM 665 C C . SER A 1 87 ? 15.109 -12.866 -20.034 1.00 85.50 87 SER A C 1
ATOM 667 O O . SER A 1 87 ?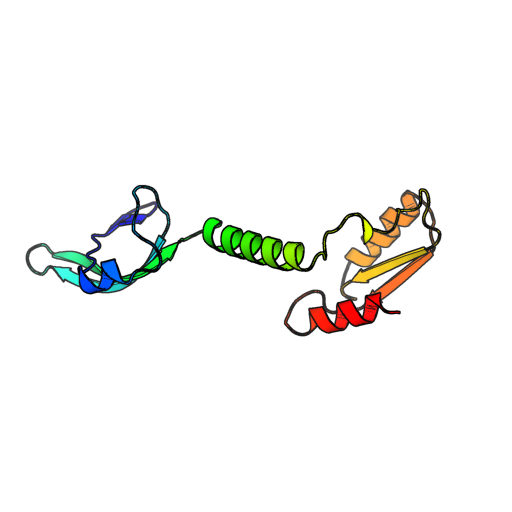 15.720 -13.196 -19.023 1.00 85.50 87 SER A O 1
ATOM 669 N N . MET A 1 88 ? 15.479 -11.834 -20.800 1.00 86.19 88 MET A N 1
ATOM 670 C CA . MET A 1 88 ? 16.564 -10.911 -20.475 1.00 86.19 88 MET A CA 1
ATOM 671 C C . MET A 1 88 ? 16.156 -9.475 -20.841 1.00 86.19 88 MET A C 1
ATOM 673 O O . MET A 1 88 ? 15.898 -9.203 -22.017 1.00 86.19 88 MET A O 1
ATOM 677 N N . PRO A 1 89 ? 16.075 -8.547 -19.872 1.00 87.44 89 PRO A N 1
ATOM 678 C CA . PRO A 1 89 ? 15.788 -7.148 -20.156 1.00 87.44 89 PRO A CA 1
ATOM 679 C C . PRO A 1 89 ? 17.042 -6.423 -20.664 1.00 87.44 89 PRO A C 1
ATOM 681 O O . PRO A 1 89 ? 18.092 -6.471 -20.034 1.00 87.44 89 PRO A O 1
ATOM 684 N N . SER A 1 90 ? 16.929 -5.686 -21.770 1.00 88.06 90 SER A N 1
ATOM 685 C CA . SER A 1 90 ? 18.020 -4.823 -22.261 1.00 88.06 90 SER A CA 1
ATOM 686 C C . SER A 1 90 ? 18.119 -3.502 -21.487 1.00 88.06 90 SER A C 1
ATOM 688 O O . SER A 1 90 ? 19.187 -2.893 -21.410 1.00 88.06 90 SER A O 1
ATOM 690 N N . VAL A 1 91 ? 16.989 -3.043 -20.937 1.00 89.69 91 VAL A N 1
ATOM 691 C CA . VAL A 1 91 ? 16.858 -1.796 -20.177 1.00 89.69 91 VAL A CA 1
ATOM 692 C C . VAL A 1 91 ? 15.896 -2.019 -19.013 1.00 89.69 91 VAL A C 1
ATOM 694 O O . VAL A 1 91 ? 14.842 -2.628 -19.195 1.00 89.69 91 VAL A O 1
ATOM 697 N N . ILE A 1 92 ? 16.241 -1.506 -17.833 1.00 89.25 92 ILE A N 1
ATOM 698 C CA . ILE A 1 92 ? 15.381 -1.504 -16.646 1.00 89.25 92 ILE A CA 1
ATOM 699 C C . ILE A 1 92 ? 15.069 -0.057 -16.261 1.00 89.25 92 ILE A C 1
ATOM 701 O O . ILE A 1 92 ? 15.976 0.726 -15.991 1.00 89.25 92 ILE A O 1
ATOM 705 N N . GLY A 1 93 ? 13.782 0.292 -16.227 1.00 90.19 93 GLY A N 1
ATOM 706 C CA . GLY A 1 93 ? 13.299 1.550 -15.659 1.00 90.19 93 GLY A CA 1
ATOM 707 C C . GLY A 1 93 ? 13.039 1.405 -14.161 1.00 90.19 93 GLY A C 1
ATOM 708 O O . GLY A 1 93 ? 12.347 0.481 -13.739 1.00 90.19 93 GLY A O 1
ATOM 709 N N . VAL A 1 94 ? 13.590 2.311 -13.360 1.00 90.12 94 VAL A N 1
ATOM 710 C CA . VAL A 1 94 ? 13.458 2.350 -11.902 1.00 90.12 94 VAL A CA 1
ATOM 711 C C . VAL A 1 94 ? 12.813 3.675 -11.521 1.00 90.12 94 VAL A C 1
ATOM 713 O O . VAL A 1 94 ? 13.443 4.727 -11.596 1.00 90.12 94 VAL A O 1
ATOM 716 N N . VAL A 1 95 ? 11.554 3.620 -11.095 1.00 90.69 95 VAL A N 1
ATOM 717 C CA . VAL A 1 95 ? 10.831 4.775 -10.552 1.00 90.69 95 VAL A CA 1
ATOM 718 C C . VAL A 1 95 ? 10.912 4.703 -9.033 1.00 90.69 95 VAL A C 1
ATOM 720 O O . VAL A 1 95 ? 10.372 3.782 -8.424 1.00 90.69 95 VAL A O 1
ATOM 723 N N . THR A 1 96 ? 11.638 5.629 -8.413 1.00 89.19 96 THR A N 1
ATOM 724 C CA . THR A 1 96 ? 11.872 5.618 -6.960 1.00 89.19 96 THR A CA 1
ATOM 725 C C . THR A 1 96 ? 12.161 7.020 -6.431 1.00 89.19 96 THR A C 1
ATOM 727 O O . THR A 1 96 ? 12.343 7.958 -7.205 1.00 89.19 96 THR A O 1
ATOM 730 N N . SER A 1 97 ? 12.214 7.181 -5.110 1.00 85.31 97 SER A N 1
ATOM 731 C CA . SER A 1 97 ? 12.650 8.433 -4.492 1.00 85.31 97 SER A CA 1
ATOM 732 C C . SER A 1 97 ? 14.120 8.711 -4.827 1.00 85.31 97 SER A C 1
ATOM 734 O O . SER A 1 97 ? 14.946 7.805 -4.706 1.00 85.31 97 SER A O 1
ATOM 736 N N . PRO A 1 98 ? 14.489 9.953 -5.194 1.00 74.44 98 PRO A N 1
ATOM 737 C CA . PRO A 1 98 ? 15.879 10.310 -5.479 1.00 74.44 98 PRO A CA 1
ATOM 738 C C . PRO A 1 98 ? 16.787 10.276 -4.235 1.00 74.44 98 PRO A C 1
ATOM 740 O O . PRO A 1 98 ? 18.001 10.419 -4.363 1.00 74.44 98 PRO A O 1
ATOM 743 N N . ALA A 1 99 ? 16.229 10.106 -3.030 1.00 70.12 99 ALA A N 1
ATOM 744 C CA . ALA A 1 99 ? 16.986 10.104 -1.784 1.00 70.12 99 ALA A CA 1
ATOM 745 C C . ALA A 1 99 ? 17.395 8.684 -1.343 1.00 70.12 99 ALA A C 1
ATOM 747 O O . ALA A 1 99 ? 16.544 7.846 -1.049 1.00 70.12 99 ALA A O 1
ATOM 748 N N . GLY A 1 100 ? 18.705 8.458 -1.183 1.00 63.34 100 GLY A N 1
ATOM 749 C CA . GLY A 1 100 ? 19.253 7.399 -0.327 1.00 63.34 100 GLY A CA 1
ATOM 750 C C . GLY A 1 100 ? 19.982 6.240 -1.014 1.00 63.34 100 GLY A C 1
ATOM 751 O O . GLY A 1 100 ? 20.159 6.187 -2.228 1.00 63.34 100 GLY A O 1
ATOM 752 N N . ALA A 1 101 ? 20.401 5.286 -0.174 1.00 71.88 101 ALA A N 1
ATOM 753 C CA . ALA A 1 101 ? 21.187 4.099 -0.527 1.00 71.88 101 ALA A CA 1
ATOM 754 C C . ALA A 1 101 ? 20.435 3.065 -1.386 1.00 71.88 101 ALA A C 1
ATOM 756 O O . ALA A 1 101 ? 21.058 2.148 -1.910 1.00 71.88 101 ALA A O 1
ATOM 757 N N . VAL A 1 102 ? 19.115 3.212 -1.555 1.00 81.56 102 VAL A N 1
ATOM 758 C CA . VAL A 1 102 ? 18.278 2.281 -2.332 1.00 81.56 102 VAL A CA 1
ATOM 759 C C . VAL A 1 102 ? 18.706 2.243 -3.797 1.00 81.56 102 VAL A C 1
ATOM 761 O O . VAL A 1 102 ? 18.780 1.170 -4.385 1.00 81.56 102 VAL A O 1
ATOM 764 N N . ILE A 1 103 ? 19.040 3.396 -4.385 1.00 85.06 103 ILE A N 1
ATOM 765 C CA . ILE A 1 103 ? 19.542 3.44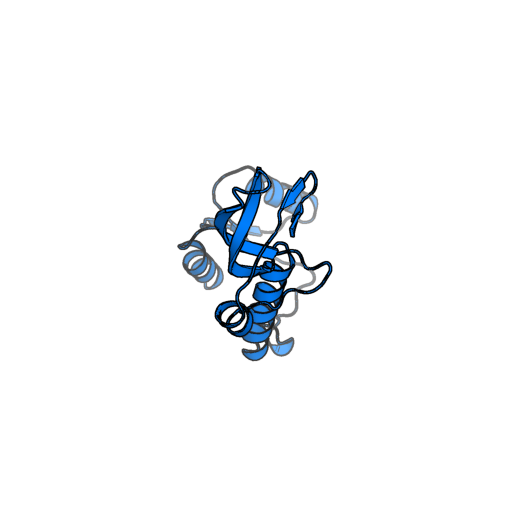7 -5.764 1.00 85.06 103 ILE A CA 1
ATOM 766 C C . ILE A 1 103 ? 20.861 2.678 -5.865 1.00 85.06 103 ILE A C 1
ATOM 768 O O . ILE A 1 103 ? 21.026 1.862 -6.768 1.00 85.06 103 ILE A O 1
ATOM 772 N N . SER A 1 104 ? 21.774 2.896 -4.917 1.00 84.75 104 SER A N 1
ATOM 773 C CA . SER A 1 104 ? 23.054 2.190 -4.877 1.00 84.75 104 SER A CA 1
ATOM 774 C C . SER A 1 104 ? 22.876 0.680 -4.710 1.00 84.75 104 SER A C 1
ATOM 776 O O . SER A 1 104 ? 23.565 -0.069 -5.394 1.00 84.75 104 SER A O 1
ATOM 778 N N . ASP A 1 105 ? 21.938 0.224 -3.872 1.00 86.31 105 ASP A N 1
ATOM 779 C CA . ASP A 1 105 ? 21.633 -1.205 -3.713 1.00 86.31 105 ASP A CA 1
ATOM 780 C C . ASP A 1 105 ? 21.066 -1.803 -5.008 1.00 86.31 105 ASP A C 1
ATOM 782 O O . ASP A 1 105 ? 21.561 -2.824 -5.478 1.00 86.31 105 ASP A O 1
ATOM 786 N N . ILE A 1 106 ? 20.111 -1.129 -5.661 1.00 87.00 106 ILE A N 1
ATOM 787 C CA . ILE A 1 106 ? 19.557 -1.578 -6.949 1.00 87.00 106 ILE A CA 1
ATOM 788 C C . ILE A 1 106 ? 20.658 -1.679 -8.008 1.00 87.00 106 ILE A C 1
ATOM 790 O O . ILE A 1 106 ? 20.774 -2.705 -8.678 1.00 87.00 106 ILE A O 1
ATOM 794 N N . LEU A 1 107 ? 21.483 -0.640 -8.155 1.00 86.50 107 LEU A N 1
ATOM 795 C CA . LEU A 1 107 ? 22.567 -0.628 -9.137 1.00 86.50 107 LEU A CA 1
ATOM 796 C C . LEU A 1 107 ? 23.606 -1.711 -8.839 1.00 86.50 107 LEU A C 1
ATOM 798 O O . LEU A 1 107 ? 24.016 -2.417 -9.759 1.00 86.50 107 LEU A O 1
ATOM 802 N N . HIS A 1 108 ? 23.982 -1.891 -7.570 1.00 87.44 108 HIS A N 1
ATOM 803 C CA . HIS A 1 108 ? 24.936 -2.918 -7.164 1.00 87.44 108 HIS A CA 1
ATOM 804 C C . HIS A 1 108 ? 24.391 -4.323 -7.450 1.00 87.44 108 HIS A C 1
ATOM 806 O O . HIS A 1 108 ? 25.047 -5.108 -8.134 1.00 87.44 108 HIS A O 1
ATOM 812 N N . ARG A 1 109 ? 23.149 -4.612 -7.038 1.00 87.62 109 ARG A N 1
ATOM 813 C CA . ARG A 1 109 ? 22.471 -5.898 -7.279 1.00 87.62 109 ARG A CA 1
ATOM 814 C C . ARG A 1 109 ? 22.293 -6.211 -8.760 1.00 87.62 109 ARG A C 1
ATOM 816 O O . ARG A 1 109 ? 22.413 -7.372 -9.146 1.00 87.62 109 ARG A O 1
ATOM 823 N N . LEU A 1 110 ? 21.985 -5.206 -9.578 1.00 87.25 110 LEU A N 1
ATOM 824 C CA . LEU A 1 110 ? 21.878 -5.383 -11.024 1.00 87.25 110 LEU A CA 1
ATOM 825 C C . LEU A 1 110 ? 23.253 -5.643 -11.635 1.00 87.25 110 LEU A C 1
ATOM 827 O O . LEU A 1 110 ? 23.394 -6.606 -12.378 1.00 87.25 110 LEU A O 1
ATOM 831 N N . SER A 1 111 ? 24.274 -4.869 -11.259 1.00 85.12 111 SER A N 1
ATOM 832 C CA . SER A 1 111 ? 25.638 -5.064 -11.763 1.00 85.12 111 SER A CA 1
ATOM 833 C C . SER A 1 111 ? 26.224 -6.438 -11.419 1.00 85.12 111 SER A C 1
ATOM 835 O O . SER A 1 111 ? 26.898 -7.027 -12.258 1.00 85.12 111 SER A O 1
ATOM 837 N N . ASP A 1 112 ? 25.912 -6.967 -10.232 1.00 87.00 112 ASP A N 1
ATOM 838 C CA . ASP A 1 112 ? 26.376 -8.273 -9.748 1.00 87.00 112 ASP A CA 1
ATOM 839 C C . ASP A 1 112 ? 25.694 -9.453 -10.467 1.00 87.00 112 ASP A C 1
ATOM 841 O O . ASP A 1 112 ? 26.287 -10.512 -10.652 1.00 87.00 112 ASP A O 1
ATOM 845 N N . ARG A 1 113 ? 24.443 -9.278 -10.923 1.00 83.50 113 ARG A N 1
ATOM 846 C CA . ARG A 1 113 ? 23.683 -10.333 -11.618 1.00 83.50 113 ARG A CA 1
ATOM 847 C C . ARG A 1 113 ? 23.832 -10.279 -13.136 1.00 83.50 113 ARG A C 1
ATOM 849 O O . ARG A 1 113 ? 24.140 -11.287 -13.766 1.00 83.50 113 ARG A O 1
ATOM 856 N N . PHE A 1 114 ? 23.525 -9.130 -13.729 1.00 74.50 114 PHE A N 1
ATOM 857 C CA . PHE A 1 114 ? 23.531 -8.911 -15.173 1.00 74.50 114 PHE A CA 1
ATOM 858 C C . PHE A 1 114 ? 23.664 -7.414 -15.464 1.00 74.50 114 PHE A C 1
ATOM 860 O O . PHE A 1 114 ? 22.782 -6.620 -15.139 1.00 74.50 114 PHE A O 1
ATOM 867 N N . GLY A 1 115 ? 24.761 -7.025 -16.117 1.00 79.50 115 GLY A N 1
ATOM 868 C CA . GLY A 1 115 ? 24.997 -5.647 -16.540 1.00 79.50 115 GLY A CA 1
ATOM 869 C C . GLY A 1 115 ? 23.963 -5.198 -17.572 1.00 79.50 115 GLY A C 1
ATOM 870 O O . GLY A 1 115 ? 24.082 -5.507 -18.754 1.00 79.50 115 GLY A O 1
ATOM 871 N N . VAL A 1 116 ? 22.948 -4.466 -17.121 1.00 86.50 116 VAL A N 1
ATOM 872 C CA . VAL A 1 116 ? 21.862 -3.933 -17.952 1.00 86.50 116 VAL A CA 1
ATOM 873 C C . VAL A 1 116 ? 21.775 -2.424 -17.791 1.00 86.50 116 VAL A C 1
ATOM 875 O O . VAL A 1 116 ? 22.114 -1.871 -16.744 1.00 86.50 116 VAL A O 1
ATOM 878 N N . ARG A 1 117 ? 21.318 -1.731 -18.836 1.00 88.69 117 ARG A N 1
ATOM 879 C CA . ARG A 1 117 ? 21.142 -0.278 -18.775 1.00 88.69 117 ARG A CA 1
ATOM 880 C C . ARG A 1 117 ? 20.003 0.055 -17.812 1.00 88.69 117 ARG A C 1
ATOM 882 O O . ARG A 1 117 ? 18.889 -0.430 -17.992 1.00 88.69 117 ARG A O 1
ATOM 889 N N . VAL A 1 118 ? 20.264 0.919 -16.836 1.00 89.12 118 VAL A N 1
ATOM 890 C CA . VAL A 1 118 ? 19.260 1.359 -15.859 1.00 89.12 118 VAL A CA 1
ATOM 891 C C . VAL A 1 118 ? 18.866 2.807 -16.134 1.00 89.12 118 VAL A C 1
ATOM 893 O O . VAL A 1 118 ? 19.729 3.667 -16.300 1.00 89.12 118 VAL A O 1
ATOM 896 N N . LEU A 1 119 ? 17.563 3.072 -16.194 1.00 89.75 119 LEU A N 1
ATOM 897 C CA . LEU A 1 119 ? 16.986 4.414 -16.238 1.00 89.75 119 LEU A CA 1
ATOM 898 C C . LEU A 1 119 ? 16.372 4.707 -14.874 1.00 89.75 119 LEU A C 1
ATOM 900 O O . LEU A 1 119 ? 15.570 3.917 -14.390 1.00 89.75 119 LEU A O 1
ATOM 904 N N . ILE A 1 120 ? 16.743 5.824 -14.255 1.00 88.12 120 ILE A N 1
ATOM 905 C CA . ILE A 1 120 ? 16.240 6.201 -12.932 1.00 88.12 120 ILE A CA 1
ATOM 906 C C . ILE A 1 120 ? 15.336 7.415 -13.085 1.00 88.12 120 ILE A C 1
ATOM 908 O O . ILE A 1 120 ? 15.769 8.447 -13.598 1.00 88.12 120 ILE A O 1
ATOM 912 N N . TRP A 1 121 ? 14.102 7.295 -12.602 1.00 90.12 121 TRP A N 1
ATOM 913 C CA . TRP A 1 121 ? 13.144 8.390 -12.528 1.00 90.12 121 TRP A CA 1
ATOM 914 C C . TRP A 1 121 ? 12.839 8.717 -11.067 1.00 90.12 121 TRP A C 1
ATOM 916 O O . TRP A 1 121 ? 12.210 7.933 -10.352 1.00 90.12 121 TRP A O 1
ATOM 926 N N . GLY A 1 122 ? 13.309 9.882 -10.623 1.00 88.38 122 GLY A N 1
ATOM 927 C CA . GLY A 1 122 ? 13.069 10.386 -9.275 1.00 88.38 122 GLY A CA 1
ATOM 928 C C . GLY A 1 122 ? 11.618 10.831 -9.106 1.00 88.38 122 GLY A C 1
ATOM 929 O O . GLY A 1 122 ? 11.195 11.777 -9.765 1.00 88.38 122 GLY A O 1
ATOM 930 N N . THR A 1 123 ? 10.861 10.184 -8.222 1.00 89.56 123 THR A N 1
ATOM 931 C CA . THR A 1 123 ? 9.472 10.560 -7.908 1.00 89.56 123 THR A CA 1
ATOM 932 C C . THR A 1 123 ? 9.193 10.448 -6.417 1.00 89.56 123 THR A C 1
ATOM 934 O O . THR A 1 123 ? 9.870 9.717 -5.690 1.00 89.56 123 THR A O 1
ATOM 937 N N . LEU A 1 124 ? 8.174 11.157 -5.938 1.00 87.50 124 LEU A N 1
ATOM 938 C CA . LEU A 1 124 ? 7.626 10.888 -4.616 1.00 87.50 124 LEU A CA 1
ATOM 939 C C . LEU A 1 124 ? 6.916 9.531 -4.633 1.00 87.50 124 LEU A C 1
ATOM 941 O O . LEU A 1 124 ? 6.001 9.309 -5.417 1.00 87.50 124 LEU A O 1
ATOM 945 N N . VAL A 1 125 ? 7.322 8.639 -3.732 1.00 85.69 125 VAL A N 1
ATOM 946 C CA . VAL A 1 125 ? 6.735 7.294 -3.587 1.00 85.69 125 VAL A CA 1
ATOM 947 C C . VAL A 1 125 ? 5.651 7.225 -2.506 1.00 85.69 125 VAL A C 1
ATOM 949 O O . VAL A 1 125 ? 4.997 6.201 -2.346 1.00 85.69 125 VAL A O 1
ATOM 952 N N . GLN A 1 126 ? 5.452 8.317 -1.762 1.00 84.31 126 GLN A N 1
ATOM 953 C CA . GLN A 1 126 ? 4.474 8.424 -0.681 1.00 84.31 126 GLN A CA 1
ATOM 954 C C . GLN A 1 126 ? 3.865 9.828 -0.607 1.00 84.31 126 GLN A C 1
ATOM 956 O O . GLN A 1 126 ? 4.469 10.808 -1.048 1.00 84.31 126 GLN A O 1
ATOM 961 N N . GLY A 1 127 ? 2.675 9.921 -0.015 1.00 87.38 127 GLY A N 1
ATOM 962 C CA . GLY A 1 127 ? 1.905 11.161 0.082 1.00 87.38 127 GLY A CA 1
ATOM 963 C C . GLY A 1 127 ? 0.989 11.406 -1.121 1.00 87.38 127 GLY A C 1
ATOM 964 O O . GLY A 1 127 ? 1.013 10.680 -2.112 1.00 87.38 127 GLY A O 1
ATOM 965 N N . GLN A 1 128 ? 0.154 12.444 -1.028 1.00 87.12 128 GLN A N 1
ATOM 966 C CA . GLN A 1 128 ? -0.893 12.731 -2.022 1.00 87.12 128 GLN A CA 1
ATOM 967 C C . GLN A 1 128 ? -0.338 13.000 -3.430 1.00 87.12 128 GLN A C 1
ATOM 969 O O . GLN A 1 128 ? -0.965 12.636 -4.420 1.00 87.12 128 GLN A O 1
ATOM 974 N N . SER A 1 129 ? 0.864 13.573 -3.528 1.00 88.38 129 SER A N 1
ATOM 975 C CA . SER A 1 129 ? 1.512 13.886 -4.807 1.00 88.38 129 SER A CA 1
ATOM 976 C C . SER A 1 129 ? 2.176 12.681 -5.486 1.00 88.38 129 SER A C 1
ATOM 978 O O . SER A 1 129 ? 2.655 12.821 -6.608 1.00 88.38 129 SER A O 1
ATOM 980 N N . ALA A 1 130 ? 2.224 11.509 -4.842 1.00 89.19 130 ALA A N 1
ATOM 981 C CA . ALA A 1 130 ? 2.934 10.344 -5.370 1.00 89.19 130 ALA A CA 1
ATOM 982 C C . ALA A 1 130 ? 2.252 9.748 -6.607 1.00 89.19 130 ALA A C 1
ATOM 984 O O . ALA A 1 130 ? 2.883 9.581 -7.646 1.00 89.19 130 ALA A O 1
ATOM 985 N N . ALA A 1 131 ? 0.945 9.480 -6.527 1.00 90.00 131 ALA A N 1
ATOM 986 C CA . ALA A 1 131 ? 0.191 8.843 -7.607 1.00 90.00 131 ALA A CA 1
ATOM 987 C C . ALA A 1 131 ? 0.340 9.546 -8.977 1.00 90.00 131 ALA A C 1
ATOM 989 O O . ALA A 1 131 ? 0.711 8.866 -9.937 1.00 90.00 131 ALA A O 1
ATOM 990 N N . PRO A 1 132 ? 0.127 10.875 -9.106 1.00 91.38 132 PRO A N 1
ATOM 991 C CA . PRO A 1 132 ? 0.296 11.547 -10.395 1.00 91.38 132 PRO A CA 1
ATOM 992 C C . PRO A 1 132 ? 1.755 11.566 -10.878 1.00 91.38 132 PRO A C 1
ATOM 994 O O . PRO A 1 132 ? 1.994 11.465 -12.079 1.00 91.38 132 PRO A O 1
ATOM 997 N N . GLN A 1 133 ? 2.738 11.647 -9.974 1.00 90.81 133 GLN A N 1
ATOM 998 C CA . GLN A 1 133 ? 4.156 11.630 -10.353 1.00 90.81 133 GLN A CA 1
ATOM 999 C C . GLN A 1 133 ? 4.607 10.257 -10.855 1.00 90.81 133 GLN A C 1
ATOM 1001 O O . GLN A 1 133 ? 5.294 10.170 -11.872 1.00 90.81 133 GLN A O 1
ATOM 1006 N N . VAL A 1 134 ? 4.197 9.184 -10.175 1.00 91.12 134 VAL A N 1
ATOM 1007 C CA . VAL A 1 134 ? 4.499 7.808 -10.589 1.00 91.12 134 VAL A CA 1
ATOM 1008 C C . VAL A 1 134 ? 3.836 7.500 -11.930 1.00 91.12 134 VAL A C 1
ATOM 1010 O O . VAL A 1 134 ? 4.483 6.941 -12.811 1.00 91.12 134 VAL A O 1
ATOM 1013 N N . ALA A 1 135 ? 2.578 7.909 -12.127 1.00 91.25 135 ALA A N 1
ATOM 1014 C CA . ALA A 1 135 ? 1.889 7.732 -13.405 1.00 91.25 135 ALA A CA 1
ATOM 1015 C C . ALA A 1 135 ? 2.621 8.448 -14.553 1.00 91.25 135 ALA A C 1
ATOM 1017 O O . ALA A 1 135 ? 2.844 7.846 -15.603 1.00 91.25 135 ALA A O 1
ATOM 1018 N N . ALA A 1 136 ? 3.054 9.695 -14.339 1.00 89.25 136 ALA A N 1
ATOM 1019 C CA . ALA A 1 136 ? 3.827 10.441 -15.328 1.00 89.25 136 ALA A CA 1
ATOM 1020 C C . ALA A 1 136 ? 5.164 9.758 -15.661 1.00 89.25 136 ALA A C 1
ATOM 1022 O O . ALA A 1 136 ? 5.560 9.746 -16.819 1.00 89.25 136 ALA A O 1
ATOM 1023 N N . ALA A 1 137 ? 5.830 9.146 -14.679 1.00 88.56 137 ALA A N 1
ATOM 1024 C CA . ALA A 1 137 ? 7.097 8.446 -14.891 1.00 88.56 137 ALA A CA 1
ATOM 1025 C C . ALA A 1 137 ? 6.963 7.125 -15.672 1.00 88.56 137 ALA A C 1
ATOM 1027 O O . ALA A 1 137 ? 7.936 6.681 -16.270 1.00 88.56 137 ALA A O 1
ATOM 1028 N N . ILE A 1 138 ? 5.787 6.485 -15.665 1.00 85.94 138 ILE A N 1
ATOM 1029 C CA . ILE A 1 138 ? 5.532 5.226 -16.396 1.00 85.94 138 ILE A CA 1
ATOM 1030 C C . ILE A 1 138 ? 5.123 5.482 -17.857 1.00 85.94 138 ILE A C 1
ATOM 1032 O O . ILE A 1 138 ? 5.291 4.608 -18.706 1.00 85.94 138 ILE A O 1
ATOM 1036 N N . LEU A 1 139 ? 4.552 6.652 -18.154 1.00 76.56 139 LEU A N 1
ATOM 1037 C CA . LEU A 1 139 ? 4.048 7.008 -19.487 1.00 76.56 139 LEU A CA 1
ATOM 1038 C C . LEU A 1 139 ? 5.126 7.556 -20.442 1.00 76.56 139 LEU A C 1
ATOM 1040 O O . LEU A 1 139 ? 4.801 7.864 -21.589 1.00 76.56 139 LEU A O 1
ATOM 1044 N N . VAL A 1 140 ? 6.372 7.679 -19.973 1.00 57.75 140 VAL A N 1
ATOM 1045 C CA . VAL A 1 140 ? 7.551 8.127 -20.736 1.00 57.75 140 VAL A CA 1
ATOM 1046 C C . VAL A 1 140 ? 8.382 6.926 -21.170 1.00 57.75 140 VAL A C 1
ATOM 1048 O O . VAL A 1 140 ? 8.822 6.923 -22.341 1.00 57.75 140 VAL A O 1
#

pLDDT: mean 84.28, std 6.94, range [57.75, 93.0]

Radius of gyration: 25.57 Å; chains: 1; bounding box: 58×28×66 Å

Foldseek 3Di:
DDDPPDDAAEDEDPVQQVVEPDHDDPPFAKDFDADWDAPVVPRGIHGYGNYIDGDDPVVVVVVVVVVVVVCVVVVVVPPVPDDDDDPDDQEAEAEEAPDDCPVVVVCVVCVVPDDHHYHYHHADCDDPRGVVSVVVSVVD

Secondary structure (DSSP, 8-state):
-B-SS-B-EEE--HHHHTT-SS---TT--EEEEEEEEEETTTTEEEEEEEEEEE-SHHHHHHHHHHHHHHHHHTTTT-GGGPPPPPSS-SEEEEEE-SSSHHHHHHHHHHHHH---EEEEEE---SSTTHHHHHHHHH--

Sequence (140 aa):
MKDDRSTLAAVCWKTVAGNLVVQPEEGLEVIASGRLTTFAGQSKYQIVVSQMEIAGEGALLKQLEERRRQLAAEGLFDADRKKKIPSMPSVIGVVTSPAGAVISDILHRLSDRFGVRVLIWGTLVQGQSAAPQVAAAILV